Protein AF-G9XDE8-F1 (afdb_monomer_lite)

Organism: NCBI:txid796937

Foldseek 3Di:
DDWDKFWDLAPVRRQVVVCVVVVDHPVQKDKDWPDRWACPDVNPRTGIGMIIIDGD

Radius of gyration: 11.84 Å; chains: 1; bounding box: 33×15×31 Å

Sequence (56 aa):
MEYIQISGKTRQEAIERAIEQLGVDESKMDIQVVDEGSKGFLGIGAKDYIIKVKKY

Structure (mmCIF, N/CA/C/O backbone):
data_AF-G9XDE8-F1
#
_entry.id   AF-G9XDE8-F1
#
loop_
_atom_site.group_PDB
_atom_site.id
_atom_site.type_symbol
_atom_site.label_atom_id
_atom_site.label_alt_id
_atom_site.label_comp_id
_atom_site.label_asym_id
_atom_site.label_entity_id
_atom_site.label_seq_id
_atom_site.pdbx_PDB_ins_code
_atom_site.Cartn_x
_atom_site.Cartn_y
_atom_site.Cartn_z
_atom_site.occupancy
_atom_site.B_iso_or_equiv
_atom_site.auth_seq_id
_atom_site.auth_comp_id
_atom_site.auth_asym_id
_atom_site.auth_atom_id
_atom_site.pdbx_PDB_model_num
ATOM 1 N N . MET A 1 1 ? -19.779 -1.373 3.745 1.00 64.31 1 MET A N 1
ATOM 2 C CA . MET A 1 1 ? -18.532 -0.593 3.886 1.00 64.31 1 MET A CA 1
ATOM 3 C C . MET A 1 1 ? -17.818 -0.642 2.558 1.00 64.31 1 MET A C 1
ATOM 5 O O . MET A 1 1 ? -17.686 -1.733 2.015 1.00 64.31 1 MET A O 1
ATOM 9 N N . GLU A 1 2 ? -17.439 0.516 2.037 1.00 83.81 2 GLU A N 1
ATOM 10 C CA . GLU A 1 2 ? -16.758 0.634 0.750 1.00 83.81 2 GLU A CA 1
ATOM 11 C C . GLU A 1 2 ? -15.260 0.363 0.926 1.00 83.81 2 GLU A C 1
ATOM 13 O O . GLU A 1 2 ? -14.661 0.774 1.919 1.00 83.81 2 GLU A O 1
ATOM 18 N N . TYR A 1 3 ? -14.682 -0.385 -0.012 1.00 90.62 3 TYR A N 1
ATOM 19 C CA . TYR A 1 3 ? -13.235 -0.535 -0.134 1.00 90.62 3 TYR A CA 1
ATOM 20 C C . TYR A 1 3 ? -12.693 0.675 -0.895 1.00 90.62 3 TYR A C 1
ATOM 22 O O . TYR A 1 3 ? -13.306 1.094 -1.877 1.00 90.62 3 TYR A O 1
ATOM 30 N N . ILE A 1 4 ? -11.531 1.188 -0.494 1.00 94.25 4 ILE A N 1
ATOM 31 C CA . ILE A 1 4 ? -10.787 2.167 -1.296 1.00 94.25 4 ILE A CA 1
ATOM 32 C C . ILE A 1 4 ? -9.664 1.458 -2.045 1.00 94.25 4 ILE A C 1
ATOM 34 O O . ILE A 1 4 ? -9.111 0.469 -1.562 1.00 94.25 4 ILE A O 1
ATOM 38 N N . GLN A 1 5 ? -9.344 1.945 -3.239 1.00 96.50 5 GLN A N 1
ATOM 39 C CA . GLN A 1 5 ? -8.277 1.394 -4.064 1.00 96.50 5 GLN A CA 1
ATOM 40 C C . GLN A 1 5 ? -7.073 2.336 -4.020 1.00 96.50 5 GLN A C 1
ATOM 42 O O . GLN A 1 5 ? -7.208 3.526 -4.295 1.00 96.50 5 GLN A O 1
ATOM 47 N N . ILE A 1 6 ? -5.912 1.798 -3.661 1.00 96.81 6 ILE A N 1
ATOM 48 C CA . ILE A 1 6 ? -4.658 2.539 -3.515 1.00 96.81 6 ILE A CA 1
ATOM 49 C C . ILE A 1 6 ? -3.633 1.930 -4.472 1.00 96.81 6 ILE A C 1
ATOM 51 O O . ILE A 1 6 ? -3.532 0.705 -4.572 1.00 96.81 6 ILE A O 1
ATOM 55 N N . SER A 1 7 ? -2.869 2.780 -5.160 1.00 96.88 7 SER A N 1
ATOM 56 C CA . SER A 1 7 ? -1.736 2.365 -5.988 1.00 96.88 7 SER A CA 1
ATOM 57 C C . SER A 1 7 ? -0.399 2.866 -5.431 1.00 96.88 7 SER A C 1
ATOM 59 O O . SER A 1 7 ? -0.296 3.923 -4.798 1.00 96.88 7 SER A O 1
ATOM 61 N N . GLY A 1 8 ? 0.655 2.095 -5.674 1.00 95.38 8 GLY A N 1
ATOM 62 C CA . GLY A 1 8 ? 2.033 2.445 -5.346 1.00 95.38 8 GLY A CA 1
ATOM 63 C C . GLY A 1 8 ? 3.007 1.705 -6.249 1.0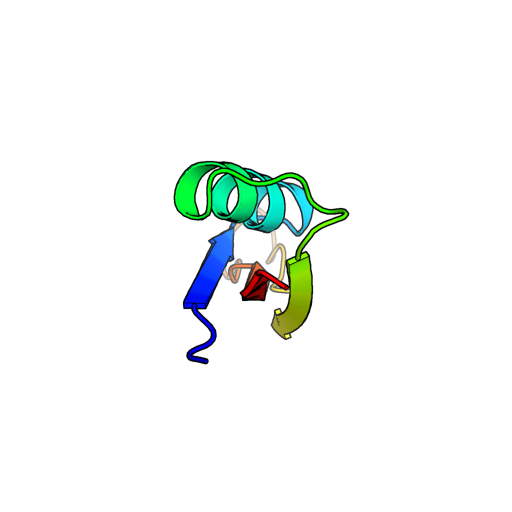0 95.38 8 GLY A C 1
ATOM 64 O O . GLY A 1 8 ? 2.645 0.720 -6.880 1.00 95.38 8 GLY A O 1
ATOM 65 N N . LYS A 1 9 ? 4.268 2.130 -6.314 1.00 93.06 9 LYS A N 1
ATOM 66 C CA . LYS A 1 9 ? 5.274 1.435 -7.135 1.00 93.06 9 LYS A CA 1
ATOM 67 C C . LYS A 1 9 ? 5.644 0.068 -6.558 1.00 93.06 9 LYS A C 1
ATOM 69 O O . LYS A 1 9 ? 6.222 -0.766 -7.249 1.00 93.06 9 LYS A O 1
ATOM 74 N N . THR A 1 10 ? 5.359 -0.148 -5.274 1.00 94.69 10 THR A N 1
ATOM 75 C CA . THR A 1 10 ? 5.610 -1.393 -4.543 1.00 94.69 10 THR A CA 1
ATOM 76 C C . THR A 1 10 ? 4.467 -1.688 -3.574 1.00 94.69 10 THR A C 1
ATOM 78 O O . THR A 1 10 ? 3.709 -0.784 -3.214 1.00 94.69 10 THR A O 1
ATOM 81 N N . ARG A 1 11 ? 4.395 -2.936 -3.084 1.00 94.81 11 ARG A N 1
ATOM 82 C CA . ARG A 1 11 ? 3.495 -3.325 -1.984 1.00 94.81 11 ARG A CA 1
ATOM 83 C C . ARG A 1 11 ? 3.629 -2.383 -0.785 1.00 94.81 11 ARG A C 1
ATOM 85 O O . ARG A 1 11 ? 2.623 -1.938 -0.250 1.00 94.81 11 ARG A O 1
ATOM 92 N N . GLN A 1 12 ? 4.867 -2.085 -0.389 1.00 95.50 12 GLN A N 1
ATOM 93 C CA . GLN A 1 12 ? 5.174 -1.241 0.766 1.00 95.50 12 GLN A CA 1
ATOM 94 C C . GLN A 1 12 ? 4.578 0.165 0.601 1.00 95.50 12 GLN A C 1
ATOM 96 O O . GLN A 1 12 ? 3.827 0.616 1.456 1.00 95.50 12 GLN A O 1
ATOM 101 N N . GLU A 1 13 ? 4.833 0.805 -0.545 1.00 96.19 13 GLU A N 1
ATOM 102 C CA . GLU A 1 13 ? 4.341 2.160 -0.838 1.00 96.19 13 GLU A CA 1
ATOM 103 C C . GLU A 1 13 ? 2.807 2.215 -0.863 1.00 96.19 13 GLU A C 1
ATOM 105 O O . GLU A 1 13 ? 2.205 3.171 -0.377 1.00 96.19 13 GLU A O 1
ATOM 110 N N . ALA A 1 14 ? 2.156 1.183 -1.410 1.00 97.12 14 ALA A N 1
ATOM 111 C CA . ALA A 1 14 ? 0.700 1.111 -1.424 1.00 97.12 14 ALA A CA 1
ATOM 112 C C . ALA A 1 14 ? 0.117 0.992 -0.000 1.00 97.12 14 ALA A C 1
ATOM 114 O O . ALA A 1 14 ? -0.901 1.613 0.299 1.00 97.12 14 ALA A O 1
ATOM 115 N N . ILE A 1 15 ? 0.773 0.241 0.890 1.00 96.12 15 ILE A N 1
ATOM 116 C CA . ILE A 1 15 ? 0.355 0.086 2.292 1.00 96.12 15 ILE A CA 1
ATOM 117 C C . ILE A 1 15 ? 0.589 1.369 3.087 1.00 96.12 15 ILE A C 1
ATOM 119 O O . ILE A 1 15 ? -0.306 1.801 3.805 1.00 96.12 15 ILE A O 1
ATOM 123 N N . GLU A 1 16 ? 1.746 2.011 2.934 1.00 97.25 16 GLU A N 1
ATOM 124 C CA . GLU A 1 16 ? 2.051 3.285 3.599 1.00 97.25 16 GLU A CA 1
ATOM 125 C C . GLU A 1 16 ? 1.021 4.357 3.224 1.00 97.25 16 GLU A C 1
ATOM 127 O O . GLU A 1 16 ? 0.430 4.987 4.101 1.00 97.25 16 GLU A O 1
ATOM 132 N N . ARG A 1 17 ? 0.688 4.468 1.932 1.00 96.94 17 ARG A N 1
ATOM 133 C CA . ARG A 1 17 ? -0.400 5.338 1.465 1.00 96.94 17 ARG A CA 1
ATOM 134 C C . ARG A 1 17 ? -1.752 4.986 2.075 1.00 96.94 17 ARG A C 1
ATOM 136 O O . ARG A 1 17 ? -2.524 5.886 2.394 1.00 96.94 17 ARG A O 1
ATOM 143 N N . ALA A 1 18 ? -2.062 3.699 2.223 1.00 96.50 18 ALA A N 1
ATOM 144 C CA . ALA A 1 18 ? -3.304 3.266 2.854 1.00 96.50 18 ALA A CA 1
ATOM 145 C C . ALA A 1 18 ? -3.370 3.681 4.333 1.00 96.50 18 ALA A C 1
ATOM 147 O O . ALA A 1 18 ? -4.415 4.165 4.767 1.00 96.50 18 ALA A O 1
ATOM 148 N N . ILE A 1 19 ? -2.265 3.557 5.076 1.00 96.19 19 ILE A N 1
ATOM 149 C CA . ILE A 1 19 ? -2.156 3.998 6.477 1.00 96.19 19 ILE A CA 1
ATOM 150 C C . ILE A 1 19 ? -2.393 5.507 6.579 1.00 96.19 19 ILE A C 1
ATOM 152 O O . ILE A 1 19 ? -3.204 5.946 7.393 1.00 96.19 19 ILE A O 1
ATOM 156 N N . GLU A 1 20 ? -1.743 6.302 5.725 1.00 95.56 20 GLU A N 1
ATOM 157 C CA . GLU A 1 20 ? -1.915 7.761 5.695 1.00 95.56 20 GLU A CA 1
ATOM 158 C C . GLU A 1 20 ? -3.357 8.172 5.363 1.00 95.56 20 GLU A C 1
ATOM 160 O O . GLU A 1 20 ? -3.910 9.074 5.991 1.00 95.56 20 GLU A O 1
ATOM 165 N N . GLN A 1 21 ? -3.987 7.497 4.398 1.00 93.88 21 GLN A N 1
ATOM 166 C CA . GLN A 1 21 ? -5.355 7.790 3.960 1.00 93.88 21 GLN A CA 1
ATOM 167 C C . GLN A 1 21 ? -6.414 7.377 4.988 1.00 93.88 21 GLN A C 1
ATOM 169 O O . GLN A 1 21 ? -7.402 8.087 5.179 1.00 93.88 21 GLN A O 1
ATOM 174 N N . LEU A 1 22 ? -6.245 6.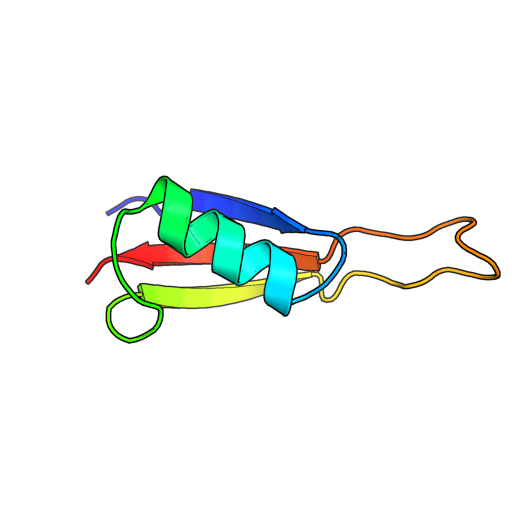214 5.623 1.00 92.62 22 LEU A N 1
ATOM 175 C CA . LEU A 1 22 ? -7.231 5.651 6.548 1.00 92.62 22 LEU A CA 1
ATOM 176 C C . LEU A 1 22 ? -6.987 6.056 8.007 1.00 92.62 22 LEU A C 1
ATOM 178 O O . LEU A 1 22 ? -7.899 5.915 8.824 1.00 92.62 22 LEU A O 1
ATOM 182 N N . GLY A 1 23 ? -5.793 6.559 8.335 1.00 94.44 23 GLY A N 1
ATOM 183 C CA . GLY A 1 23 ? -5.408 6.972 9.686 1.00 94.44 23 GLY A CA 1
ATOM 184 C C . GLY A 1 23 ? -5.346 5.812 10.682 1.00 94.44 23 GLY A C 1
ATOM 185 O O . GLY A 1 23 ? -5.570 6.013 11.876 1.00 94.44 23 GLY A O 1
ATOM 186 N N . VAL A 1 24 ? -5.109 4.591 10.198 1.00 94.19 24 VAL A N 1
ATOM 187 C CA . VAL A 1 24 ? -5.025 3.370 11.010 1.00 94.19 24 VAL A CA 1
ATOM 188 C C . VAL A 1 24 ? -3.851 2.508 10.558 1.00 94.19 24 VAL A C 1
ATOM 190 O O . VAL A 1 24 ? -3.463 2.536 9.394 1.00 94.19 24 VAL A O 1
ATOM 193 N N . ASP A 1 25 ? -3.306 1.720 11.480 1.00 94.62 25 ASP A N 1
ATOM 194 C CA . ASP A 1 25 ? -2.206 0.794 11.203 1.00 94.62 25 ASP A CA 1
ATOM 195 C C . ASP A 1 25 ? -2.638 -0.387 10.316 1.00 94.62 25 ASP A C 1
ATOM 197 O O . ASP A 1 25 ? -3.815 -0.751 10.277 1.00 94.62 25 ASP A O 1
ATOM 201 N N . GLU A 1 26 ? -1.669 -1.063 9.680 1.00 92.69 26 GLU A N 1
ATOM 202 C CA . GLU A 1 26 ? -1.894 -2.260 8.838 1.00 92.69 26 GLU A CA 1
ATOM 203 C C . GLU A 1 26 ? -2.705 -3.351 9.557 1.00 92.69 26 GLU A C 1
ATOM 205 O O . GLU A 1 26 ? -3.548 -4.004 8.950 1.00 92.69 26 GLU A O 1
ATOM 210 N N . SER A 1 27 ? -2.534 -3.491 10.874 1.00 94.94 27 SER A N 1
ATOM 211 C CA . SER A 1 27 ? -3.251 -4.470 11.704 1.00 94.94 27 SER A CA 1
ATOM 212 C C . SER A 1 27 ? -4.747 -4.188 11.894 1.00 94.94 27 SER A C 1
ATOM 214 O O . SER A 1 27 ? -5.444 -5.009 12.492 1.00 94.94 27 SER A O 1
ATOM 216 N N . LYS A 1 28 ? -5.244 -3.036 11.431 1.00 95.06 28 LYS A N 1
ATOM 217 C CA . LYS A 1 28 ? -6.659 -2.624 11.482 1.00 95.06 28 LYS A CA 1
ATOM 218 C C . LYS A 1 28 ? -7.267 -2.498 10.083 1.00 95.06 28 LYS A C 1
ATOM 220 O O . LYS A 1 28 ? -8.287 -1.830 9.897 1.00 95.06 28 LYS A O 1
ATOM 225 N N . MET A 1 29 ? -6.617 -3.094 9.084 1.00 94.31 29 MET A N 1
ATOM 226 C CA . MET A 1 29 ? -7.023 -3.020 7.688 1.00 94.31 29 MET A CA 1
ATOM 227 C C . MET A 1 29 ? -7.106 -4.413 7.073 1.00 94.31 29 MET A C 1
ATOM 229 O O . MET A 1 29 ? -6.210 -5.237 7.218 1.00 94.31 29 MET A O 1
ATOM 233 N N . ASP A 1 30 ? -8.189 -4.662 6.347 1.00 95.19 30 ASP A N 1
ATOM 234 C CA . ASP A 1 30 ? -8.315 -5.768 5.406 1.00 95.19 30 ASP A CA 1
ATOM 235 C C . ASP A 1 30 ? -7.710 -5.318 4.073 1.00 95.19 30 ASP A C 1
ATOM 237 O O . ASP A 1 30 ? -8.205 -4.365 3.462 1.00 95.19 30 ASP A O 1
ATOM 241 N N . ILE A 1 31 ? -6.616 -5.964 3.662 1.00 95.25 31 ILE A N 1
ATOM 242 C CA . ILE A 1 31 ? -5.848 -5.631 2.459 1.00 95.25 31 ILE A CA 1
ATOM 243 C C . ILE A 1 31 ? -5.977 -6.767 1.448 1.00 95.25 31 ILE A C 1
ATOM 245 O O . ILE A 1 31 ? -5.561 -7.895 1.705 1.00 95.25 31 ILE A O 1
ATOM 249 N N . GLN A 1 32 ? -6.475 -6.445 0.258 1.00 96.19 32 GLN A N 1
ATOM 250 C CA . GLN A 1 32 ? -6.502 -7.344 -0.891 1.00 96.19 32 GLN A CA 1
ATOM 251 C C . GLN A 1 32 ? -5.633 -6.804 -2.015 1.00 96.19 32 GLN A C 1
ATOM 253 O O . GLN A 1 32 ? -5.770 -5.655 -2.431 1.00 96.19 32 GLN A O 1
ATOM 258 N N . VAL A 1 33 ? -4.764 -7.658 -2.545 1.00 96.81 33 VAL A N 1
ATOM 259 C CA . VAL A 1 33 ? -3.969 -7.345 -3.732 1.00 96.81 33 VAL A CA 1
ATOM 260 C C . VAL A 1 33 ? -4.858 -7.484 -4.963 1.00 96.81 33 VAL A C 1
ATOM 262 O O . VAL A 1 33 ? -5.478 -8.523 -5.173 1.00 96.81 33 VAL A O 1
ATOM 265 N N . VAL A 1 34 ? -4.938 -6.420 -5.758 1.00 97.12 34 VAL A N 1
ATOM 266 C CA . VAL A 1 34 ? -5.667 -6.396 -7.034 1.00 97.12 34 VAL A CA 1
ATOM 267 C C . VAL A 1 34 ? -4.707 -6.594 -8.201 1.00 97.12 34 VAL A C 1
ATOM 269 O O . VAL A 1 34 ? -5.035 -7.311 -9.141 1.00 97.12 34 VAL A O 1
ATOM 272 N N . ASP A 1 35 ? -3.531 -5.970 -8.131 1.00 96.12 35 ASP A N 1
ATOM 273 C CA . ASP A 1 35 ? -2.456 -6.109 -9.111 1.00 96.12 35 ASP A CA 1
ATOM 274 C C . ASP A 1 35 ? -1.116 -6.066 -8.366 1.00 96.12 35 ASP A C 1
ATOM 276 O O . ASP A 1 35 ? -0.883 -5.174 -7.549 1.00 96.12 35 ASP A O 1
ATOM 280 N N . GLU A 1 36 ? -0.230 -7.025 -8.630 1.00 94.06 36 GLU A N 1
ATOM 281 C CA . GLU A 1 36 ? 1.126 -7.024 -8.066 1.00 94.06 36 GLU A CA 1
ATOM 282 C C . GLU A 1 36 ? 2.055 -6.015 -8.760 1.00 94.06 36 GLU A C 1
ATOM 284 O O . GLU A 1 36 ? 3.214 -5.845 -8.371 1.00 94.06 36 GLU A O 1
ATOM 289 N N . GLY A 1 37 ? 1.557 -5.331 -9.789 1.00 92.06 37 GLY A N 1
ATOM 290 C CA . GLY A 1 37 ? 2.342 -4.438 -10.611 1.00 92.06 37 GLY A CA 1
ATOM 291 C C . GLY A 1 37 ? 3.437 -5.183 -11.364 1.00 92.06 37 GLY A C 1
ATOM 292 O O . GLY A 1 37 ? 3.502 -6.410 -11.441 1.00 92.06 37 GLY A O 1
ATOM 293 N N . SER A 1 38 ? 4.333 -4.421 -11.975 1.00 90.75 38 SER A N 1
ATOM 294 C CA . SER A 1 38 ? 5.511 -4.991 -12.620 1.00 90.75 38 SER A CA 1
ATOM 295 C C . SER A 1 38 ? 6.627 -3.964 -12.658 1.00 90.75 38 SER A C 1
ATOM 297 O O . SER A 1 38 ? 6.376 -2.773 -12.824 1.00 90.75 38 SER A O 1
ATOM 299 N N . LYS A 1 39 ? 7.877 -4.410 -12.518 1.00 80.38 39 LYS A N 1
ATOM 300 C CA . LYS A 1 39 ? 9.035 -3.502 -12.540 1.00 80.38 39 LYS A CA 1
ATOM 301 C C . LYS A 1 39 ? 9.405 -3.023 -13.952 1.00 80.38 39 LYS A C 1
ATOM 303 O O . LYS A 1 39 ? 10.188 -2.083 -14.081 1.00 80.38 39 LYS A O 1
ATOM 308 N N . GLY A 1 40 ? 8.855 -3.647 -14.999 1.00 83.62 40 GLY A N 1
ATOM 309 C CA . GLY A 1 40 ? 9.282 -3.415 -16.380 1.00 83.62 40 GLY A CA 1
ATOM 310 C C . GLY A 1 40 ? 10.768 -3.743 -16.602 1.00 83.62 40 GLY A C 1
ATOM 311 O O . GLY A 1 40 ? 11.430 -4.316 -15.734 1.00 83.62 40 GLY A O 1
ATOM 312 N N . PHE A 1 41 ? 11.316 -3.366 -17.757 1.00 81.19 41 PHE A N 1
ATOM 313 C CA . PHE A 1 41 ? 12.759 -3.437 -18.025 1.00 81.19 41 PHE A CA 1
ATOM 314 C C . PHE A 1 41 ? 13.345 -2.025 -17.924 1.00 81.19 41 PHE A C 1
ATOM 316 O O . PHE A 1 41 ? 12.895 -1.126 -18.628 1.00 81.19 41 PHE A O 1
ATOM 323 N N . LEU A 1 42 ? 14.304 -1.801 -17.016 1.00 84.06 42 LEU A N 1
ATOM 324 C CA . LEU A 1 42 ? 14.883 -0.470 -16.734 1.00 84.06 42 LEU A CA 1
ATOM 325 C C . LEU A 1 42 ? 13.841 0.619 -16.376 1.00 84.06 42 LEU A C 1
ATOM 327 O O . LEU A 1 42 ? 14.059 1.800 -16.629 1.00 84.06 42 LEU A O 1
ATOM 331 N N . GLY A 1 43 ? 12.698 0.234 -15.795 1.00 79.25 43 GLY A N 1
ATOM 332 C CA . GLY A 1 43 ? 11.586 1.145 -15.483 1.00 79.25 43 GLY A CA 1
ATOM 333 C C . GLY A 1 43 ? 10.646 1.429 -16.661 1.00 79.25 43 GLY A C 1
ATOM 334 O O . GLY A 1 43 ? 9.612 2.069 -16.479 1.00 79.25 43 GLY A O 1
ATOM 335 N N . ILE A 1 44 ? 10.949 0.916 -17.856 1.00 85.50 44 ILE A N 1
ATOM 336 C CA . ILE A 1 44 ? 10.068 1.003 -19.020 1.00 8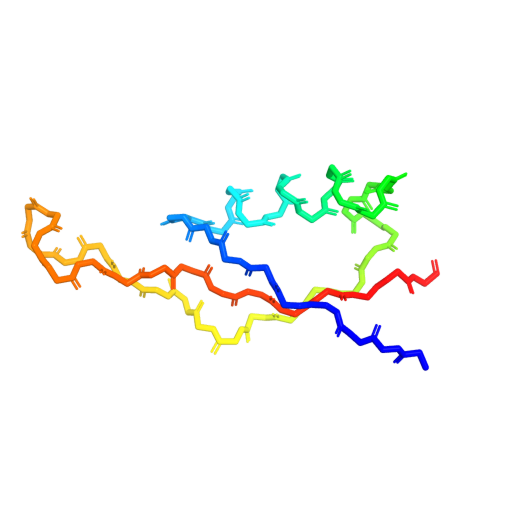5.50 44 ILE A CA 1
ATOM 337 C C . ILE A 1 44 ? 9.003 -0.089 -18.916 1.00 85.50 44 ILE A C 1
ATOM 339 O O . ILE A 1 44 ? 9.316 -1.273 -18.775 1.00 85.50 44 ILE A O 1
ATOM 343 N N . GLY A 1 45 ? 7.735 0.321 -18.997 1.00 87.06 45 GLY A N 1
ATOM 344 C CA . GLY A 1 45 ? 6.586 -0.580 -18.888 1.00 87.06 45 GLY A CA 1
ATOM 345 C C . GLY A 1 45 ? 6.263 -1.009 -17.456 1.00 87.06 45 GLY A C 1
ATOM 346 O O . GLY A 1 45 ? 5.566 -2.006 -17.277 1.00 87.06 45 GLY A O 1
ATOM 347 N N . ALA A 1 46 ? 6.771 -0.291 -16.448 1.00 91.88 46 ALA A N 1
ATOM 348 C CA . ALA A 1 46 ? 6.401 -0.550 -15.066 1.00 91.88 46 ALA A CA 1
ATOM 349 C C . ALA A 1 46 ? 4.894 -0.328 -14.859 1.00 91.88 46 ALA A C 1
ATOM 351 O O . ALA A 1 46 ? 4.302 0.596 -15.420 1.00 91.88 46 ALA A O 1
ATOM 352 N N . LYS A 1 47 ? 4.286 -1.192 -14.049 1.00 93.69 47 LYS A N 1
ATOM 353 C CA . LYS A 1 47 ? 2.890 -1.080 -13.620 1.00 93.69 47 LYS A CA 1
ATOM 354 C C . LYS A 1 47 ? 2.857 -0.929 -12.115 1.00 93.69 47 LYS A C 1
ATOM 356 O O . LYS A 1 47 ? 3.642 -1.583 -11.424 1.00 93.69 47 LYS A O 1
ATOM 361 N N . ASP A 1 48 ? 1.935 -0.112 -11.638 1.00 95.50 48 ASP A N 1
ATOM 362 C CA . ASP A 1 48 ? 1.746 0.086 -10.211 1.00 95.50 48 ASP A CA 1
ATOM 363 C C . ASP A 1 48 ? 1.228 -1.189 -9.541 1.00 95.50 48 ASP A C 1
ATOM 365 O O . ASP A 1 48 ? 0.433 -1.940 -10.102 1.00 95.50 48 ASP A O 1
ATOM 369 N N . TYR A 1 49 ? 1.671 -1.388 -8.307 1.00 96.88 49 TYR A N 1
ATOM 370 C CA . TYR A 1 49 ? 1.075 -2.295 -7.345 1.00 96.88 49 TYR A CA 1
ATOM 371 C C . TYR A 1 49 ? -0.245 -1.694 -6.863 1.00 96.88 49 TYR A C 1
ATOM 373 O O . TYR A 1 49 ? -0.275 -0.555 -6.392 1.00 96.88 49 TYR A O 1
ATOM 381 N N . ILE A 1 50 ? -1.335 -2.447 -6.962 1.00 97.75 50 ILE A N 1
ATOM 382 C CA . ILE A 1 50 ? -2.680 -1.978 -6.632 1.00 97.75 50 ILE A CA 1
ATOM 383 C C . ILE A 1 50 ? -3.260 -2.850 -5.526 1.00 97.75 50 ILE A C 1
ATOM 385 O O . ILE A 1 50 ? -3.352 -4.072 -5.660 1.00 97.75 50 ILE A O 1
ATOM 389 N N . ILE A 1 51 ? -3.729 -2.206 -4.460 1.00 97.44 51 ILE A N 1
ATOM 390 C CA . ILE A 1 51 ? -4.454 -2.850 -3.364 1.00 97.44 51 ILE A CA 1
ATOM 391 C C . ILE A 1 51 ? -5.847 -2.254 -3.198 1.00 97.44 51 ILE A C 1
ATOM 393 O O . ILE A 1 51 ? -6.081 -1.076 -3.467 1.00 97.44 51 ILE A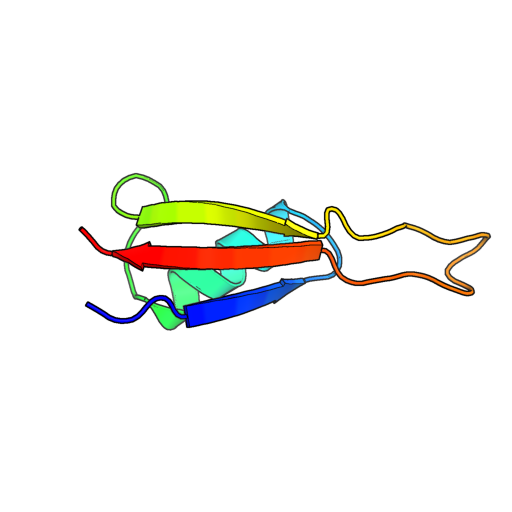 O 1
ATOM 397 N N . LYS A 1 52 ? -6.771 -3.074 -2.708 1.00 96.69 52 LYS A N 1
ATOM 398 C CA . LYS A 1 52 ? -8.033 -2.643 -2.116 1.00 96.69 52 LYS A CA 1
ATOM 399 C C . LYS A 1 52 ? -7.931 -2.792 -0.615 1.00 96.69 52 LYS A C 1
ATOM 401 O O . LYS A 1 52 ? -7.546 -3.851 -0.128 1.00 96.69 52 LYS A O 1
ATOM 406 N N . VAL A 1 53 ? -8.288 -1.737 0.099 1.00 96.44 53 VAL A N 1
ATOM 407 C CA . VAL A 1 53 ? -8.189 -1.696 1.553 1.00 96.44 53 VAL A CA 1
ATOM 408 C C . VAL A 1 53 ? -9.504 -1.268 2.174 1.00 96.44 53 VAL A C 1
ATOM 410 O O . VAL A 1 53 ? -10.244 -0.445 1.626 1.00 96.44 53 VAL A O 1
ATOM 413 N N . LYS A 1 54 ? -9.799 -1.849 3.330 1.00 94.19 54 LYS A N 1
ATOM 414 C CA . LYS A 1 54 ? -10.955 -1.508 4.152 1.00 94.19 54 LYS A CA 1
ATOM 415 C C . LYS A 1 54 ? -10.557 -1.582 5.619 1.00 94.19 54 LYS A C 1
ATOM 417 O O . LYS A 1 54 ? -10.009 -2.584 6.057 1.00 94.19 54 LYS A O 1
ATOM 422 N N . LYS A 1 55 ? -10.891 -0.552 6.394 1.00 91.62 55 LYS A N 1
ATOM 423 C CA . LYS A 1 55 ? -10.762 -0.599 7.856 1.00 91.62 55 LYS A CA 1
ATOM 424 C C . LYS A 1 55 ? -11.811 -1.531 8.475 1.00 91.62 55 LYS A C 1
ATOM 426 O O . LYS A 1 55 ? -12.946 -1.573 7.981 1.00 91.62 55 LYS A O 1
ATOM 431 N N . TYR A 1 56 ? -11.459 -2.226 9.550 1.00 86.25 56 TYR A N 1
ATOM 432 C CA 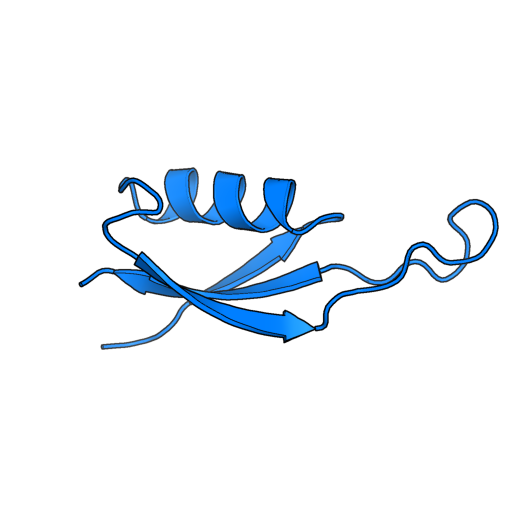. TYR A 1 56 ? -12.405 -2.982 10.378 1.00 86.25 56 TYR A CA 1
ATOM 433 C C . TYR A 1 56 ? -12.368 -2.545 11.839 1.00 86.25 56 TYR A C 1
ATOM 435 O O . TYR A 1 56 ? -11.339 -1.983 12.275 1.00 86.25 56 TYR A O 1
#

InterPro domains:
  IPR032782 RNA-binding protein KhpB, N-terminal [PF14804] (6-54)
  IPR032782 RNA-binding p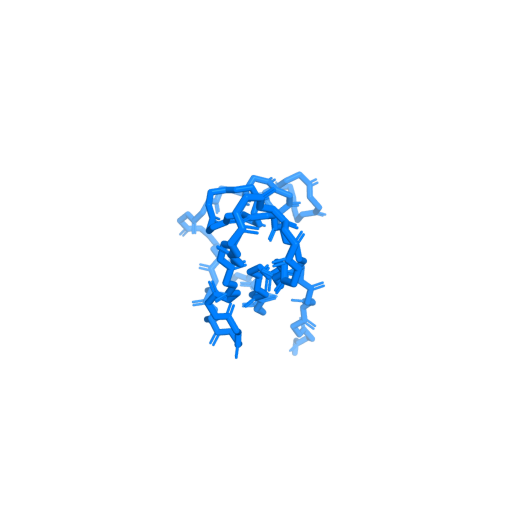rotein KhpB, N-terminal [SM01245] (5-56)
  IPR038247 Jag, N-terminal domain superfamily [G3DSA:3.30.30.80] (1-55)
  IPR039247 RNA-binding protein KhpB [PTHR35800] (1-54)

pLDDT: mean 92.65, std 6.03, range [64.31, 97.75]

Secondary structure (DSSP, 8-state):
-PPEEEEESSHHHHHHHHHHHHTS-GGGEEEEEEE--B-TBTTBT-B-EEEEEEE-